Protein AF-A0A6I2UL23-F1 (afdb_monomer_lite)

Secondary structure (DSSP, 8-state):
-----THHHHHHHHHTT--HHHHHHHHTS-HHHHHHHHTTSSPPPHHHHHHHHHHHT--GGGG---S---

Sequence (70 aa):
MEHLNLFWLQHARKKRKFTVKFVSRIIGITASTLCHWETGKTPIPAEKLLQLCHLYGCSVNDLIYKETLK

InterPro domains:
  IPR001387 Cro/C1-type, helix-turn-helix domain [PF12844] (11-64)
  IPR0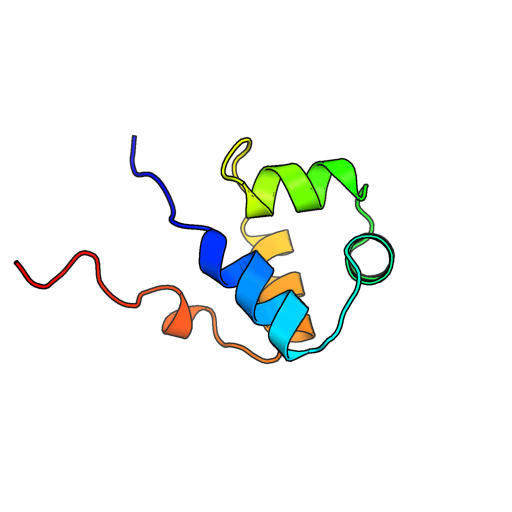01387 Cro/C1-type, helix-turn-helix domain [PS50943] (9-63)
  IPR001387 Cro/C1-type, helix-turn-helix domain [SM00530] (8-63)
  IPR001387 Cro/C1-type, helix-turn-helix domain [cd00093] (8-63)
  IPR010982 Lambda repressor-like, DNA-binding domain superfamily [G3DSA:1.10.260.40] (8-70)
  IPR010982 Lambda repressor-like, DNA-binding domain superfamily [SSF47413] (8-66)

Foldseek 3Di:
DDQQQLCVLVVLCVVVVHDLVRLCVQLVHDSVVSVCSNVSVDDDDPVSVVVSCVVSVHDVVVSPPDVPDD

Organism: NCBI:txid2652309

Radius of gyration: 11.9 Å; chains: 1; bounding box: 22×31×29 Å

pLDDT: mean 80.06, std 18.03, range [36.09, 96.5]

Structure (mmCIF, N/CA/C/O backbone):
data_AF-A0A6I2UL23-F1
#
_entry.id   AF-A0A6I2UL23-F1
#
loop_
_atom_site.group_PDB
_atom_site.id
_atom_site.type_symbol
_atom_site.label_atom_id
_atom_site.label_alt_id
_atom_site.label_comp_id
_atom_site.label_asym_id
_atom_site.label_entity_id
_atom_site.label_seq_id
_atom_site.pdbx_PDB_ins_code
_atom_site.Cartn_x
_atom_site.Cartn_y
_atom_site.Cartn_z
_atom_site.occupancy
_atom_site.B_iso_or_equiv
_atom_si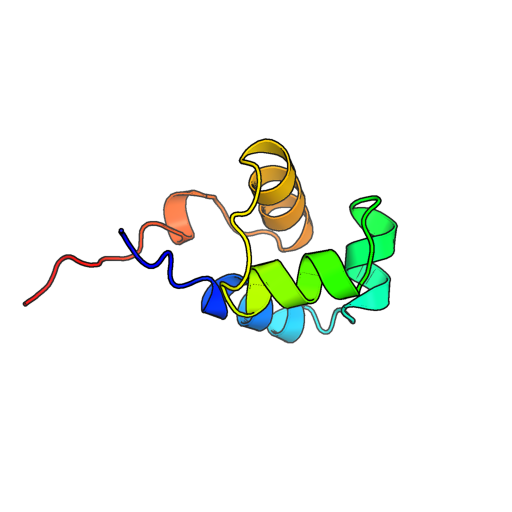te.auth_seq_id
_atom_site.auth_comp_id
_atom_site.auth_asym_id
_atom_site.auth_atom_id
_atom_site.pdbx_PDB_model_num
ATOM 1 N N . MET A 1 1 ? 8.179 9.899 -20.623 1.00 39.19 1 MET A N 1
ATOM 2 C CA . MET A 1 1 ? 7.995 8.783 -19.674 1.00 39.19 1 MET A CA 1
ATOM 3 C C . MET A 1 1 ? 6.757 9.113 -18.876 1.00 39.19 1 MET A C 1
ATOM 5 O O . MET A 1 1 ? 6.811 9.989 -18.024 1.00 39.19 1 MET A O 1
ATOM 9 N N . GLU A 1 2 ? 5.629 8.548 -19.290 1.00 41.47 2 GLU A N 1
ATOM 10 C CA . GLU A 1 2 ? 4.300 8.873 -18.774 1.00 41.47 2 GLU A CA 1
ATOM 11 C C . GLU A 1 2 ? 4.255 8.647 -17.259 1.00 41.47 2 GLU A C 1
ATOM 13 O O . GLU A 1 2 ? 4.435 7.531 -16.767 1.00 41.47 2 GLU A O 1
ATOM 18 N N . HIS A 1 3 ? 4.070 9.728 -16.502 1.00 47.88 3 HIS A N 1
ATOM 19 C CA . HIS A 1 3 ? 3.875 9.651 -15.064 1.00 47.88 3 HIS A CA 1
ATOM 20 C C . HIS A 1 3 ? 2.477 9.088 -14.813 1.00 47.88 3 HIS A C 1
ATOM 22 O O . HIS A 1 3 ? 1.499 9.830 -14.759 1.00 47.88 3 HIS A O 1
ATOM 28 N N . LEU A 1 4 ? 2.371 7.768 -14.636 1.00 52.22 4 LEU A N 1
ATOM 29 C CA . LEU A 1 4 ? 1.178 7.181 -14.036 1.00 52.22 4 LEU A CA 1
ATOM 30 C C . LEU A 1 4 ? 0.946 7.872 -12.688 1.00 52.22 4 LEU A C 1
ATOM 32 O O . LEU A 1 4 ? 1.726 7.729 -11.744 1.00 52.22 4 LEU A O 1
ATOM 36 N N . ASN A 1 5 ? -0.124 8.658 -12.616 1.00 56.94 5 ASN A N 1
ATOM 37 C CA . ASN A 1 5 ? -0.530 9.382 -11.425 1.00 56.94 5 ASN A CA 1
ATOM 38 C C . ASN A 1 5 ? -1.108 8.374 -10.412 1.00 56.94 5 ASN A C 1
ATOM 40 O O . ASN A 1 5 ? -2.315 8.189 -10.296 1.00 56.94 5 ASN A O 1
ATOM 44 N N . LEU A 1 6 ? -0.231 7.659 -9.697 1.00 65.38 6 LEU A N 1
ATOM 45 C CA . LEU A 1 6 ? -0.594 6.610 -8.732 1.00 65.38 6 LEU A CA 1
ATOM 46 C C . LEU A 1 6 ? -1.117 7.165 -7.393 1.00 65.38 6 LEU A C 1
ATOM 48 O O . LEU A 1 6 ? -1.350 6.399 -6.456 1.00 65.38 6 LEU A O 1
ATOM 52 N N . PHE A 1 7 ? -1.381 8.475 -7.300 1.00 69.44 7 PHE A N 1
ATOM 53 C CA . PHE A 1 7 ? -2.014 9.085 -6.126 1.00 69.44 7 PHE A CA 1
ATOM 54 C C . PHE A 1 7 ? -3.389 8.473 -5.827 1.00 69.44 7 PHE A C 1
ATOM 56 O O . PHE A 1 7 ? -3.790 8.379 -4.662 1.00 69.44 7 PHE A O 1
ATOM 63 N N . TRP A 1 8 ? -4.093 7.984 -6.854 1.00 78.94 8 TRP A N 1
ATOM 64 C CA . TRP A 1 8 ? -5.361 7.275 -6.680 1.00 78.94 8 TRP A CA 1
ATOM 65 C C . TRP A 1 8 ? -5.208 6.045 -5.769 1.00 78.94 8 TRP A C 1
ATOM 67 O O . TRP A 1 8 ? -6.114 5.749 -4.998 1.00 78.94 8 TRP A O 1
ATOM 77 N N . LEU A 1 9 ? -4.062 5.358 -5.807 1.00 84.94 9 LEU A N 1
ATOM 78 C CA . LEU A 1 9 ? -3.814 4.098 -5.102 1.00 84.94 9 LEU A CA 1
ATOM 79 C C . LEU A 1 9 ? -3.772 4.348 -3.590 1.00 84.94 9 LEU A C 1
ATOM 81 O O . LEU A 1 9 ? -4.417 3.652 -2.800 1.00 84.94 9 LEU A O 1
ATOM 85 N N . GLN A 1 10 ? -3.115 5.444 -3.206 1.00 87.25 10 GLN A N 1
ATOM 86 C CA . GLN A 1 10 ? -3.112 5.940 -1.838 1.00 87.25 10 GLN A CA 1
ATOM 87 C C . GLN A 1 10 ? -4.503 6.421 -1.398 1.00 87.25 10 GLN A C 1
ATOM 89 O O . GLN A 1 10 ? -4.922 6.147 -0.270 1.00 87.25 10 GLN A O 1
ATOM 94 N N . HIS A 1 11 ? -5.233 7.133 -2.261 1.00 87.50 11 HIS A N 1
ATOM 95 C CA . HIS A 1 11 ? -6.594 7.584 -1.961 1.00 87.50 11 HIS A CA 1
ATOM 96 C C . HIS A 1 11 ? -7.570 6.417 -1.785 1.00 87.50 11 HIS A C 1
ATOM 98 O O . HIS A 1 11 ? -8.317 6.397 -0.807 1.00 87.50 11 HIS A O 1
ATOM 104 N N . ALA A 1 12 ? -7.531 5.416 -2.665 1.00 87.94 12 ALA A N 1
ATOM 105 C CA . ALA A 1 12 ? -8.347 4.210 -2.589 1.00 87.94 12 ALA A CA 1
ATOM 106 C C . ALA A 1 12 ? -8.074 3.448 -1.286 1.00 87.94 12 ALA A C 1
ATOM 108 O O . ALA A 1 12 ? -9.008 3.117 -0.548 1.00 87.94 12 ALA A O 1
ATOM 109 N N . ARG A 1 13 ? -6.793 3.290 -0.927 1.00 92.06 13 ARG A N 1
ATOM 110 C CA . ARG A 1 13 ? -6.387 2.707 0.354 1.00 92.06 13 ARG A CA 1
ATOM 111 C C . ARG A 1 13 ? -6.954 3.479 1.548 1.00 92.06 13 ARG A C 1
ATOM 113 O O . ARG A 1 13 ? -7.527 2.881 2.461 1.00 92.06 13 ARG A O 1
ATOM 120 N N . LYS A 1 14 ? -6.807 4.809 1.551 1.00 90.50 14 LYS A N 1
ATOM 121 C CA . LYS A 1 14 ? -7.295 5.693 2.624 1.00 90.50 14 LYS A CA 1
ATOM 122 C C . LYS A 1 14 ? -8.823 5.677 2.736 1.00 90.50 14 LYS A C 1
ATOM 124 O O . LYS A 1 14 ? -9.332 5.609 3.851 1.00 90.50 14 LYS A O 1
ATOM 129 N N . LYS A 1 15 ? -9.555 5.650 1.617 1.00 90.44 15 LYS A N 1
ATOM 130 C CA . LYS A 1 15 ? -11.028 5.544 1.577 1.00 90.44 15 LYS A CA 1
ATOM 131 C C . LYS A 1 15 ? -11.527 4.261 2.244 1.00 90.44 15 LYS A C 1
ATOM 133 O O . LYS A 1 15 ? -12.550 4.275 2.920 1.00 90.44 15 LYS A O 1
ATOM 138 N N . ARG A 1 16 ? -10.772 3.167 2.110 1.00 90.50 16 ARG A N 1
ATOM 139 C CA . ARG A 1 16 ? -11.029 1.888 2.793 1.00 90.50 16 ARG A CA 1
ATOM 140 C C . ARG A 1 16 ? -10.475 1.823 4.224 1.00 90.50 16 ARG A C 1
ATOM 142 O O . ARG A 1 16 ? -10.639 0.804 4.883 1.00 90.50 16 ARG A O 1
ATOM 149 N N . LYS A 1 17 ? -9.834 2.891 4.718 1.00 93.94 17 LYS A N 1
ATOM 150 C CA . LYS A 1 17 ? -9.143 2.959 6.022 1.00 93.94 17 LYS A CA 1
ATOM 151 C C . LYS A 1 17 ? -8.070 1.876 6.203 1.00 93.94 17 LYS A C 1
ATOM 153 O O . LYS A 1 17 ? -7.751 1.482 7.322 1.00 93.94 17 LYS A O 1
ATOM 158 N N . PHE A 1 18 ? -7.479 1.409 5.106 1.00 94.56 18 PHE A N 1
ATOM 159 C CA . PHE A 1 18 ? -6.430 0.402 5.157 1.00 94.56 18 PHE A CA 1
ATOM 160 C C . PHE A 1 18 ? -5.066 1.035 5.438 1.00 94.56 18 PHE A C 1
ATOM 162 O O . PHE A 1 18 ? -4.698 2.085 4.900 1.00 94.56 18 PHE A O 1
ATOM 169 N N . THR A 1 19 ? -4.273 0.377 6.277 1.00 94.88 19 THR A N 1
ATOM 170 C CA . THR A 1 19 ? -2.883 0.780 6.510 1.00 94.88 19 THR A CA 1
ATOM 171 C C . THR A 1 19 ? -1.980 0.204 5.423 1.00 94.88 19 THR A C 1
ATOM 173 O O . THR A 1 19 ? -2.282 -0.838 4.840 1.00 94.88 19 THR A O 1
ATOM 176 N N . VAL A 1 20 ? -0.839 0.850 5.167 1.00 92.69 20 VAL A N 1
ATOM 177 C CA . VAL A 1 20 ? 0.171 0.335 4.222 1.00 92.69 20 VAL A CA 1
ATOM 178 C C . VAL A 1 20 ? 0.612 -1.077 4.627 1.00 92.69 20 VAL A C 1
ATOM 180 O O . VAL A 1 20 ? 0.706 -1.950 3.774 1.00 92.69 20 VAL A O 1
ATOM 183 N N . LYS A 1 21 ? 0.794 -1.328 5.933 1.00 95.31 21 LYS A N 1
ATOM 184 C CA . LYS A 1 21 ? 1.159 -2.649 6.474 1.00 95.31 21 LYS A CA 1
ATOM 185 C C . LYS A 1 21 ? 0.087 -3.713 6.229 1.00 95.31 21 LYS A C 1
ATOM 187 O O . LYS A 1 21 ? 0.419 -4.858 5.939 1.00 95.31 21 LYS A O 1
ATOM 192 N N . PHE A 1 22 ? -1.188 -3.349 6.370 1.00 95.81 22 PHE A N 1
ATOM 193 C CA . PHE A 1 22 ? -2.293 -4.270 6.118 1.00 95.81 22 PHE A CA 1
ATOM 194 C C . PHE A 1 22 ? -2.316 -4.688 4.648 1.00 95.81 22 PHE A C 1
ATOM 196 O O . PHE A 1 22 ? -2.242 -5.874 4.345 1.00 95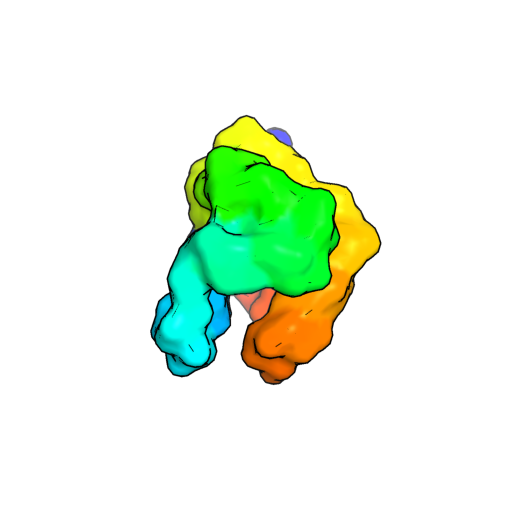.81 22 PHE A O 1
ATOM 203 N N . VAL A 1 23 ? -2.328 -3.714 3.736 1.00 95.62 23 VAL A N 1
ATOM 204 C CA . VAL A 1 23 ? -2.351 -3.987 2.294 1.00 95.62 23 VAL A CA 1
ATOM 205 C C . VAL A 1 23 ? -1.111 -4.759 1.862 1.00 95.62 23 VAL A C 1
ATOM 207 O O . VAL A 1 23 ? -1.229 -5.746 1.145 1.00 95.62 23 VAL A O 1
ATOM 210 N N . SER A 1 24 ? 0.077 -4.358 2.320 1.00 95.31 24 SER A N 1
ATOM 211 C CA . SER A 1 24 ? 1.318 -5.025 1.933 1.00 95.31 24 SER A CA 1
ATOM 212 C C . SER A 1 24 ? 1.320 -6.498 2.353 1.00 95.31 24 SER A C 1
ATOM 214 O O . SER A 1 24 ? 1.735 -7.353 1.577 1.00 95.31 24 SER A O 1
ATOM 216 N N . ARG A 1 25 ? 0.769 -6.816 3.534 1.00 96.31 25 ARG A N 1
ATOM 217 C CA . ARG A 1 25 ? 0.595 -8.198 4.000 1.00 96.31 25 ARG A CA 1
ATOM 218 C C . ARG A 1 25 ? -0.383 -8.989 3.130 1.00 96.31 25 ARG A C 1
ATOM 220 O O . ARG A 1 25 ? -0.083 -10.130 2.807 1.00 96.31 25 ARG A O 1
ATOM 227 N N . ILE A 1 26 ? -1.517 -8.399 2.749 1.00 95.56 26 ILE A N 1
ATOM 228 C CA . ILE A 1 26 ? -2.521 -9.059 1.894 1.00 95.56 26 ILE A CA 1
ATOM 229 C C . ILE A 1 26 ? -1.965 -9.342 0.491 1.00 95.56 26 ILE A C 1
ATOM 231 O O . ILE A 1 26 ? -2.197 -10.409 -0.062 1.00 95.56 26 ILE A O 1
ATOM 235 N N . ILE A 1 27 ? -1.202 -8.404 -0.073 1.00 94.12 27 ILE A N 1
ATOM 236 C CA . ILE A 1 27 ? -0.649 -8.489 -1.436 1.00 94.12 27 ILE A CA 1
ATOM 237 C C . ILE A 1 27 ? 0.672 -9.291 -1.488 1.00 94.12 27 ILE A C 1
ATOM 239 O O . ILE A 1 27 ? 1.164 -9.631 -2.571 1.00 94.12 27 ILE A O 1
ATOM 243 N N . GLY A 1 28 ? 1.257 -9.604 -0.326 1.00 95.69 28 GLY A N 1
ATOM 244 C CA . GLY A 1 28 ? 2.518 -10.340 -0.213 1.00 95.69 28 GLY A CA 1
ATOM 245 C C . GLY A 1 28 ? 3.741 -9.516 -0.624 1.00 95.69 28 GLY A C 1
ATOM 246 O O . GLY A 1 28 ? 4.643 -10.028 -1.279 1.00 95.69 28 GLY A O 1
ATOM 247 N N . ILE A 1 29 ? 3.761 -8.227 -0.285 1.00 95.50 29 ILE A N 1
ATOM 248 C CA . ILE A 1 29 ? 4.847 -7.288 -0.602 1.00 95.50 29 ILE A CA 1
ATOM 249 C C . ILE A 1 29 ? 5.314 -6.546 0.650 1.00 95.50 29 ILE A C 1
ATOM 251 O O . ILE A 1 29 ? 4.669 -6.569 1.700 1.00 95.50 29 ILE A O 1
ATOM 255 N N . THR A 1 30 ? 6.428 -5.826 0.538 1.00 96.50 30 THR A N 1
ATOM 256 C CA . THR A 1 30 ? 6.876 -4.950 1.624 1.00 96.50 30 THR A CA 1
ATOM 257 C C . THR A 1 30 ? 6.057 -3.658 1.672 1.00 96.50 30 THR A C 1
ATOM 259 O O . THR A 1 30 ? 5.553 -3.172 0.656 1.00 96.50 30 THR A O 1
ATOM 262 N N . ALA A 1 31 ? 5.953 -3.055 2.859 1.00 94.00 31 ALA A N 1
ATOM 263 C CA . ALA A 1 31 ? 5.318 -1.746 3.018 1.00 94.00 31 ALA A CA 1
ATOM 264 C C . ALA A 1 31 ? 6.041 -0.651 2.210 1.00 94.00 31 ALA A C 1
ATOM 266 O O . ALA A 1 31 ? 5.394 0.244 1.668 1.00 94.00 31 ALA A O 1
ATOM 267 N N . SER A 1 32 ? 7.369 -0.749 2.086 1.00 94.69 32 SER A N 1
ATOM 268 C CA . SER A 1 32 ? 8.184 0.162 1.277 1.00 94.69 32 SER A CA 1
ATOM 269 C C . SER A 1 32 ? 7.853 0.045 -0.209 1.00 94.69 32 SER A C 1
ATOM 271 O O . SER A 1 32 ? 7.691 1.066 -0.867 1.00 94.69 32 SER A O 1
ATOM 273 N N . THR A 1 33 ? 7.665 -1.178 -0.721 1.00 94.25 33 THR A N 1
ATOM 274 C CA . THR A 1 33 ? 7.226 -1.427 -2.104 1.00 94.25 33 THR A CA 1
ATOM 275 C C . THR A 1 33 ? 5.893 -0.738 -2.386 1.00 94.25 33 THR A C 1
ATOM 277 O O . THR A 1 33 ? 5.780 0.003 -3.358 1.00 94.25 33 THR A O 1
ATOM 280 N N . LEU A 1 34 ? 4.905 -0.907 -1.501 1.00 93.19 34 LEU A N 1
ATOM 281 C CA . LEU A 1 34 ? 3.610 -0.242 -1.652 1.00 93.19 34 LEU A CA 1
ATOM 282 C C . LEU A 1 34 ? 3.738 1.289 -1.591 1.00 93.19 34 LEU A C 1
ATOM 284 O O . LEU A 1 34 ? 3.128 1.985 -2.394 1.00 93.19 34 LEU A O 1
ATOM 288 N N . CYS A 1 35 ? 4.558 1.819 -0.681 1.00 90.81 35 CYS A N 1
ATOM 289 C CA . CYS A 1 35 ? 4.823 3.256 -0.584 1.00 90.81 35 CYS A CA 1
ATOM 290 C C . CYS A 1 35 ? 5.489 3.807 -1.857 1.00 90.81 35 CYS A C 1
ATOM 292 O O . CYS A 1 35 ? 5.126 4.881 -2.336 1.00 90.81 35 CYS A O 1
ATOM 294 N N . HIS A 1 36 ? 6.435 3.068 -2.442 1.00 91.31 36 HIS A N 1
ATOM 295 C CA . HIS A 1 36 ? 7.081 3.445 -3.698 1.00 91.31 36 HIS A CA 1
ATOM 296 C C . HIS A 1 36 ? 6.096 3.474 -4.865 1.00 91.31 36 HIS A C 1
ATOM 298 O O . HIS A 1 36 ? 6.156 4.399 -5.671 1.00 91.31 36 HIS A O 1
ATOM 304 N N . TRP A 1 37 ? 5.155 2.530 -4.925 1.00 90.38 37 TRP A N 1
ATOM 305 C CA . TRP A 1 37 ? 4.068 2.574 -5.904 1.00 90.38 37 TRP A CA 1
ATOM 306 C C . TRP A 1 37 ? 3.151 3.777 -5.675 1.00 90.38 37 TRP A C 1
ATOM 308 O O . TRP A 1 37 ? 2.920 4.547 -6.597 1.00 90.38 37 TRP A O 1
ATOM 318 N N . GLU A 1 38 ? 2.696 4.009 -4.443 1.00 86.75 38 GLU A N 1
ATOM 319 C CA . GLU A 1 38 ? 1.822 5.146 -4.103 1.00 86.75 38 GLU A CA 1
ATOM 320 C C . GLU A 1 38 ? 2.455 6.519 -4.375 1.00 86.75 38 GLU A C 1
ATOM 322 O O . GLU A 1 38 ? 1.736 7.494 -4.574 1.00 86.75 38 GLU A O 1
ATOM 327 N N . THR A 1 39 ? 3.786 6.605 -4.367 1.00 85.25 39 THR A N 1
ATOM 328 C CA . THR A 1 39 ? 4.545 7.842 -4.619 1.00 85.25 39 THR A CA 1
ATOM 329 C C . THR A 1 39 ? 5.125 7.922 -6.032 1.00 85.25 39 THR A C 1
ATOM 331 O O . THR A 1 39 ? 5.822 8.882 -6.344 1.00 85.25 39 THR A O 1
ATOM 334 N N . GLY A 1 40 ? 4.868 6.926 -6.888 1.00 8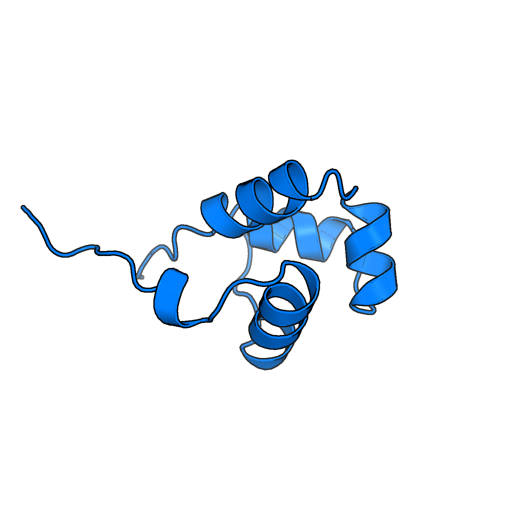3.56 40 GLY A N 1
ATOM 335 C CA . GLY A 1 40 ? 5.384 6.878 -8.260 1.00 83.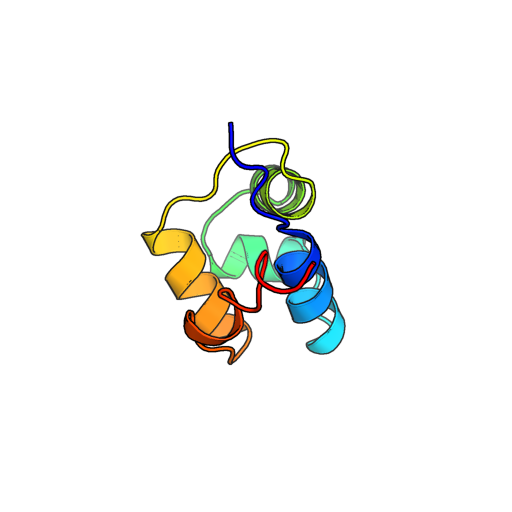56 40 GLY A CA 1
ATOM 336 C C . GLY A 1 40 ? 6.898 6.660 -8.373 1.00 83.56 40 GLY A C 1
ATOM 337 O O . GLY A 1 40 ? 7.454 6.833 -9.452 1.00 83.56 40 GLY A O 1
ATOM 338 N N . LYS A 1 41 ? 7.582 6.270 -7.289 1.00 85.31 41 LYS A N 1
ATOM 339 C CA . LYS A 1 41 ? 9.035 6.012 -7.284 1.00 85.31 41 LYS A CA 1
ATOM 340 C C . LYS A 1 41 ? 9.429 4.780 -8.092 1.00 85.31 41 LYS A C 1
ATOM 342 O O . LYS A 1 41 ? 10.547 4.707 -8.589 1.00 85.31 41 LYS A O 1
ATOM 347 N N . THR A 1 42 ? 8.542 3.795 -8.174 1.00 86.69 42 THR A N 1
ATOM 348 C CA . THR A 1 42 ? 8.765 2.565 -8.939 1.00 86.69 42 THR A CA 1
ATOM 349 C C . THR A 1 42 ? 7.491 2.180 -9.679 1.00 86.69 42 THR A C 1
ATOM 351 O O . THR A 1 42 ? 6.408 2.344 -9.106 1.00 86.69 42 THR A O 1
ATOM 354 N N . PRO A 1 43 ? 7.588 1.612 -10.892 1.00 83.56 43 PRO A N 1
ATOM 355 C CA . PRO A 1 43 ? 6.423 1.091 -11.589 1.00 83.56 43 PRO A CA 1
ATOM 356 C C . PRO A 1 43 ? 5.796 -0.073 -10.811 1.00 83.56 43 PRO A C 1
ATOM 358 O O . PRO A 1 43 ? 6.479 -0.837 -10.122 1.00 83.56 43 PRO A O 1
ATOM 361 N N . ILE A 1 44 ? 4.477 -0.200 -10.928 1.00 88.00 44 ILE A N 1
ATOM 362 C CA . ILE A 1 44 ? 3.706 -1.302 -10.359 1.00 88.00 44 ILE A CA 1
ATOM 363 C C . ILE A 1 44 ? 3.474 -2.383 -11.431 1.00 88.00 44 ILE A C 1
ATOM 365 O O . ILE A 1 44 ? 3.045 -2.051 -12.536 1.00 88.00 44 ILE A O 1
ATOM 369 N N . PRO A 1 45 ? 3.716 -3.675 -11.142 1.00 89.44 45 PRO A N 1
ATOM 370 C CA . PRO A 1 45 ? 3.364 -4.759 -12.058 1.00 89.44 45 PRO A CA 1
ATOM 371 C C . PRO A 1 45 ? 1.846 -4.873 -12.259 1.00 89.44 45 PRO A C 1
ATOM 373 O O . PRO A 1 45 ? 1.085 -4.756 -11.296 1.00 89.44 45 PRO A O 1
ATOM 376 N N . ALA A 1 46 ? 1.403 -5.187 -13.481 1.00 86.06 46 ALA A N 1
ATOM 377 C CA . ALA A 1 46 ? -0.021 -5.292 -13.823 1.00 86.06 46 ALA A CA 1
ATOM 378 C C . ALA A 1 46 ? -0.788 -6.294 -12.936 1.00 86.06 46 ALA A C 1
ATOM 380 O O . ALA A 1 46 ? -1.892 -6.004 -12.481 1.00 86.06 46 ALA A O 1
ATOM 381 N N . GLU A 1 47 ? -0.179 -7.436 -12.608 1.00 90.19 47 GLU A N 1
ATOM 382 C CA . GLU A 1 47 ? -0.759 -8.423 -11.685 1.00 90.19 47 GLU A CA 1
ATOM 383 C C . GLU A 1 47 ? -1.060 -7.813 -10.305 1.00 90.19 47 GLU A C 1
ATOM 385 O O . GLU A 1 47 ? -2.148 -7.977 -9.753 1.00 90.19 47 GLU A O 1
ATOM 390 N N . LYS A 1 48 ? -0.106 -7.059 -9.752 1.00 91.25 48 LYS A N 1
ATOM 391 C CA . LYS A 1 48 ? -0.236 -6.436 -8.429 1.00 91.25 48 LYS A CA 1
ATOM 392 C C . LYS A 1 48 ? -1.253 -5.306 -8.440 1.00 91.25 48 LYS A C 1
ATOM 394 O O . LYS A 1 48 ? -2.006 -5.151 -7.480 1.00 91.25 48 LYS A O 1
ATOM 399 N N . LEU A 1 49 ? -1.320 -4.566 -9.543 1.00 88.38 49 LEU A N 1
ATOM 400 C CA . LEU A 1 49 ? -2.346 -3.559 -9.769 1.00 88.38 49 LEU A CA 1
ATOM 401 C C . LEU A 1 49 ? -3.752 -4.176 -9.742 1.00 88.38 49 LEU A C 1
ATOM 403 O O . LEU A 1 49 ? -4.627 -3.647 -9.058 1.00 88.38 49 LEU A O 1
ATOM 407 N N . LEU A 1 50 ? -3.959 -5.317 -10.405 1.00 87.69 50 LEU A N 1
ATOM 408 C CA . LEU A 1 50 ? -5.235 -6.041 -10.392 1.00 87.69 50 LEU A CA 1
ATOM 409 C C . LEU A 1 50 ? -5.616 -6.523 -8.986 1.00 87.69 50 LEU A C 1
ATOM 411 O O . LEU A 1 50 ? -6.761 -6.350 -8.567 1.00 87.69 50 LEU A O 1
ATOM 415 N N . GLN A 1 51 ? -4.660 -7.066 -8.227 1.00 91.94 51 GLN A N 1
ATOM 416 C CA . GLN A 1 51 ? -4.892 -7.486 -6.838 1.00 91.94 51 GLN A CA 1
ATOM 417 C C . GLN A 1 51 ? -5.316 -6.309 -5.948 1.00 91.94 51 GLN A C 1
ATOM 419 O O . GLN A 1 51 ? -6.245 -6.431 -5.149 1.00 91.94 51 GLN A O 1
ATOM 424 N N . LEU A 1 52 ? -4.673 -5.150 -6.108 1.00 90.50 52 LEU A N 1
ATOM 425 C CA . LEU A 1 52 ? -5.026 -3.927 -5.387 1.00 90.50 52 LEU A CA 1
ATOM 426 C C . LEU A 1 52 ? -6.401 -3.393 -5.798 1.00 90.50 52 LEU A C 1
ATOM 428 O O . LEU A 1 52 ? -7.173 -2.992 -4.931 1.00 90.50 52 LEU A O 1
ATOM 432 N N . CYS A 1 53 ? -6.738 -3.440 -7.087 1.00 88.19 53 CYS A N 1
ATOM 433 C CA . CYS A 1 53 ? -8.063 -3.069 -7.587 1.00 88.19 53 CYS A CA 1
ATOM 434 C C . CYS A 1 53 ? -9.163 -3.928 -6.960 1.00 88.19 53 CYS A C 1
ATOM 436 O O . CYS A 1 53 ? -10.142 -3.397 -6.435 1.00 88.19 53 CYS A O 1
ATOM 438 N N . HIS A 1 54 ? -8.954 -5.245 -6.923 1.00 89.75 54 HIS A N 1
ATOM 439 C CA . HIS A 1 54 ? -9.866 -6.174 -6.265 1.00 89.75 54 HIS A CA 1
ATOM 440 C C . HIS A 1 54 ? -9.998 -5.853 -4.769 1.00 89.75 54 HIS A C 1
ATOM 442 O O . HIS A 1 54 ? -11.109 -5.717 -4.260 1.00 89.75 54 HIS A O 1
ATOM 448 N N . LEU A 1 55 ? -8.875 -5.657 -4.068 1.00 91.50 55 LEU A N 1
ATOM 449 C CA . LEU A 1 55 ? -8.860 -5.351 -2.635 1.00 91.50 55 LEU A CA 1
ATOM 450 C C . LEU A 1 55 ? -9.562 -4.026 -2.304 1.00 91.50 55 LEU A C 1
ATOM 452 O O . LEU A 1 55 ? -10.230 -3.902 -1.277 1.00 91.50 55 LEU A O 1
ATOM 456 N N . TYR A 1 56 ? -9.400 -3.015 -3.152 1.00 89.38 56 TYR A N 1
ATOM 457 C CA . TYR A 1 56 ? -10.006 -1.702 -2.959 1.00 89.38 56 TYR A CA 1
ATOM 458 C C . TYR A 1 56 ? -11.428 -1.611 -3.522 1.00 89.38 56 TYR A C 1
ATOM 460 O O . TYR A 1 56 ? -12.124 -0.630 -3.242 1.00 89.38 56 TYR A O 1
ATOM 468 N N . GLY A 1 57 ? -11.891 -2.630 -4.249 1.00 85.00 57 GLY A N 1
ATOM 469 C CA . GLY A 1 57 ? -13.199 -2.667 -4.896 1.00 85.00 57 GLY A CA 1
ATOM 470 C C . GLY A 1 57 ? -13.363 -1.568 -5.945 1.00 85.00 57 GLY A C 1
ATOM 471 O O . GLY A 1 57 ? -14.406 -0.920 -5.976 1.00 85.00 57 GLY A O 1
ATOM 472 N N . CYS A 1 58 ? -12.318 -1.308 -6.730 1.00 77.19 58 CYS A N 1
ATOM 473 C CA . CYS A 1 58 ? -12.331 -0.397 -7.875 1.00 77.19 58 CYS A CA 1
ATOM 474 C C . CYS A 1 58 ? -11.966 -1.170 -9.145 1.00 77.19 58 CYS A C 1
ATOM 476 O O . CYS A 1 58 ? -11.162 -2.101 -9.092 1.00 77.19 58 CYS A O 1
ATOM 478 N N . SER A 1 59 ? -12.562 -0.811 -10.283 1.00 69.50 59 SER A N 1
ATOM 479 C CA . SER A 1 59 ? -12.224 -1.442 -11.559 1.00 69.50 59 SER A CA 1
ATOM 480 C C . SER A 1 59 ? -10.991 -0.773 -12.161 1.00 69.50 59 SER A C 1
ATOM 482 O O . SER A 1 59 ? -10.793 0.427 -11.990 1.00 69.50 59 SER A O 1
ATOM 484 N N . VAL A 1 60 ? -10.182 -1.516 -12.926 1.00 63.81 60 VAL A N 1
ATOM 485 C CA . VAL A 1 60 ? -9.055 -0.941 -13.691 1.00 63.81 60 VAL A CA 1
ATOM 486 C C . VAL A 1 60 ? -9.534 0.179 -14.622 1.00 63.81 60 VAL A C 1
ATOM 488 O O . VAL A 1 60 ? -8.800 1.112 -14.916 1.00 63.81 60 VAL A O 1
ATOM 491 N N . ASN A 1 61 ? -10.800 0.135 -15.033 1.00 58.03 61 ASN A N 1
ATOM 492 C CA . ASN A 1 61 ? -11.404 1.156 -15.876 1.00 58.03 61 ASN A CA 1
ATOM 493 C C . ASN A 1 61 ? -11.575 2.519 -15.169 1.00 58.03 61 ASN A C 1
ATOM 495 O O . ASN A 1 61 ? -11.523 3.549 -15.832 1.00 58.03 61 ASN A O 1
ATOM 499 N N . ASP A 1 62 ? -11.699 2.549 -13.834 1.00 59.00 62 ASP A N 1
ATOM 500 C CA . ASP A 1 62 ? -11.678 3.795 -13.045 1.00 59.00 62 ASP A CA 1
ATOM 501 C C . ASP A 1 62 ? -10.277 4.434 -13.003 1.00 59.00 62 ASP A C 1
ATOM 503 O O . ASP A 1 62 ? -10.135 5.614 -12.686 1.00 59.00 62 ASP A O 1
ATOM 507 N N . LEU A 1 63 ? -9.233 3.663 -13.333 1.00 61.06 63 LEU A N 1
ATOM 508 C CA . LEU A 1 63 ? -7.840 4.119 -13.381 1.00 61.06 63 LEU A CA 1
ATOM 509 C C . LEU A 1 63 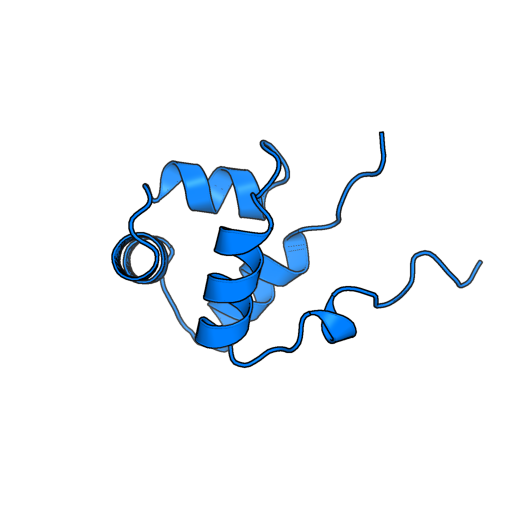? -7.542 4.937 -14.639 1.00 61.06 63 LEU A C 1
ATOM 511 O O . LEU A 1 63 ? -6.602 5.726 -14.645 1.00 61.06 63 LEU A O 1
ATOM 515 N N . ILE A 1 64 ? -8.348 4.752 -15.690 1.00 55.44 64 ILE A N 1
ATOM 516 C CA . ILE A 1 64 ? -8.258 5.459 -16.971 1.00 55.44 64 ILE A CA 1
ATOM 517 C C . ILE A 1 64 ? -9.195 6.682 -16.941 1.00 55.44 64 ILE A C 1
ATOM 519 O O . ILE A 1 64 ? -9.903 6.976 -17.898 1.00 55.44 64 ILE A O 1
ATOM 523 N N . TYR A 1 65 ? -9.245 7.434 -15.840 1.00 48.81 65 TYR A N 1
ATOM 524 C CA . TYR A 1 65 ? -9.850 8.768 -15.876 1.00 48.81 65 TYR A CA 1
ATOM 525 C C . TYR A 1 65 ? -8.794 9.816 -16.257 1.00 48.81 65 TYR A C 1
ATOM 527 O O . TYR A 1 65 ? -8.199 10.475 -15.414 1.00 48.81 65 TYR A O 1
ATOM 535 N N . LYS A 1 66 ? -8.628 9.946 -17.581 1.00 43.94 66 LYS A N 1
ATOM 536 C CA . LYS A 1 66 ? -8.307 11.167 -18.344 1.00 43.94 66 LYS A CA 1
ATOM 537 C C . LYS A 1 66 ? -7.048 11.970 -17.960 1.00 43.94 66 LYS A C 1
ATOM 539 O O . LYS A 1 66 ? -7.144 12.975 -17.267 1.00 43.94 66 LYS A O 1
ATOM 544 N N . GLU A 1 67 ? -5.959 11.724 -18.693 1.00 43.59 67 GLU A N 1
ATOM 545 C CA . GLU A 1 67 ? -5.201 12.814 -19.346 1.00 43.59 67 GLU A CA 1
ATOM 546 C C . GLU A 1 67 ? -5.823 13.104 -20.730 1.00 43.59 67 GLU A C 1
ATOM 548 O O . GLU A 1 67 ? -5.208 13.077 -21.788 1.00 43.59 67 GLU A O 1
ATOM 553 N N . THR A 1 68 ? -7.139 13.280 -20.754 1.00 47.34 68 THR A N 1
ATOM 554 C CA . THR A 1 68 ? -7.860 13.801 -21.914 1.00 47.34 68 THR A CA 1
ATOM 555 C C . THR A 1 68 ? -8.936 14.684 -21.344 1.00 47.34 68 THR A C 1
ATOM 557 O O . THR A 1 68 ? -10.030 14.215 -21.051 1.00 47.34 68 THR A O 1
ATOM 560 N N . LEU A 1 69 ? -8.580 15.934 -21.070 1.00 39.09 69 LEU A N 1
ATOM 561 C CA . LEU A 1 69 ? -9.362 17.117 -21.411 1.00 39.09 69 LEU A CA 1
ATOM 562 C C . LEU A 1 69 ? -8.538 18.365 -21.033 1.00 39.09 69 LEU A C 1
ATOM 564 O O . LEU A 1 69 ? -8.558 18.780 -19.879 1.00 39.09 69 LEU A O 1
ATOM 568 N N . LYS A 1 70 ? -7.937 18.942 -22.085 1.00 36.09 70 LYS A N 1
ATOM 569 C CA . LYS A 1 70 ? -7.268 20.250 -22.232 1.00 36.09 70 LYS A CA 1
ATOM 570 C C . LYS A 1 70 ? -5.878 20.434 -21.635 1.00 36.09 70 LYS A C 1
ATOM 572 O O . LYS A 1 70 ? -5.738 20.395 -20.399 1.00 36.09 70 LYS A O 1
#